Protein AF-A0A9X1NL73-F1 (afdb_monomer)

Solvent-accessible surface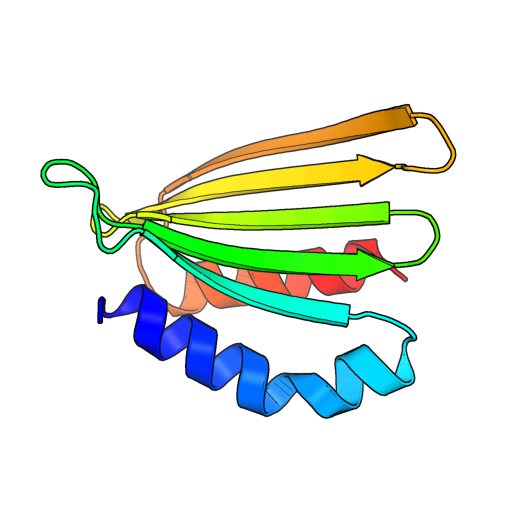 area (backbone atoms only — not comparable to full-atom values): 5562 Å² total; per-residue (Å²): 132,52,74,63,41,54,51,52,50,53,51,46,70,73,39,50,66,64,37,48,77,71,63,33,49,73,49,80,50,66,48,84,77,47,91,86,66,40,34,26,31,41,39,40,37,43,98,48,35,38,35,36,42,39,37,35,83,86,28,42,31,40,38,41,32,34,29,64,76,80,69,43,78,77,42,80,46,81,50,71,40,95,48,68,66,55,52,51,52,51,51,57,51,53,60,58,78,74,112

Secondary structure (DSSP, 8-state):
--HHHHHHHHHHHHHHHHHHHTT-EEEEEEE-S-SS--EEEEEEE-SSEEEEEEEETTSEEEEEEEETTTTEEEEEEEEE-SSHHHHHHHHHHHHHTT-

pLDDT: mean 89.92, std 7.89, range [61.56, 96.25]

InterPro domains:
  IPR057062 Immunity protein TriTu [PF24689] (9-92)

Structure (mmCIF, N/CA/C/O backbone):
data_AF-A0A9X1NL73-F1
#
_entry.id   AF-A0A9X1NL73-F1
#
loop_
_atom_site.group_PDB
_atom_site.id
_atom_site.type_symbol
_atom_site.label_atom_id
_atom_site.label_alt_id
_atom_site.label_comp_id
_atom_site.label_asym_id
_atom_site.label_entity_id
_atom_site.label_seq_id
_atom_site.pdbx_PDB_ins_code
_atom_site.Cartn_x
_atom_site.Cartn_y
_atom_site.Cartn_z
_atom_site.occupancy
_atom_site.B_iso_or_equiv
_atom_site.auth_seq_id
_atom_site.auth_comp_id
_atom_site.auth_asym_id
_atom_site.auth_atom_id
_atom_site.pdbx_PDB_model_num
ATOM 1 N N . MET A 1 1 ? -3.226 8.225 16.489 1.00 64.12 1 MET A N 1
ATOM 2 C CA . MET A 1 1 ? -3.057 7.178 15.462 1.00 64.12 1 MET A CA 1
ATOM 3 C C . MET A 1 1 ? -4.439 6.617 15.209 1.00 64.12 1 MET A C 1
ATOM 5 O O . MET A 1 1 ? -5.133 6.372 16.187 1.00 64.12 1 MET A O 1
ATOM 9 N N . THR A 1 2 ? -4.869 6.566 13.952 1.00 76.19 2 THR A N 1
ATOM 10 C CA . THR A 1 2 ? -6.218 6.114 13.573 1.00 76.19 2 THR A CA 1
ATOM 11 C C . THR A 1 2 ? -6.284 4.582 13.655 1.00 76.19 2 THR A C 1
ATOM 13 O O . THR A 1 2 ? -5.233 3.939 13.672 1.00 76.19 2 THR A O 1
ATOM 16 N N . GLU A 1 3 ? -7.480 3.990 13.717 1.00 85.19 3 GLU A N 1
ATOM 17 C CA . GLU A 1 3 ? -7.645 2.523 13.698 1.00 85.19 3 GLU A CA 1
ATOM 18 C C . GLU A 1 3 ? -6.999 1.913 12.447 1.00 85.19 3 GLU A C 1
ATOM 20 O O . GLU A 1 3 ? -6.162 1.015 12.546 1.00 85.19 3 GLU A O 1
ATOM 25 N N . PHE A 1 4 ? -7.282 2.496 11.279 1.00 88.56 4 PHE A N 1
ATOM 26 C CA . PHE A 1 4 ? -6.641 2.111 10.026 1.00 88.56 4 PHE A CA 1
ATOM 27 C C . PHE A 1 4 ? -5.124 2.309 10.060 1.00 88.56 4 PHE A C 1
ATOM 29 O O . PHE A 1 4 ? -4.391 1.437 9.620 1.00 88.56 4 PHE A O 1
ATOM 36 N N . GLY A 1 5 ? -4.623 3.407 10.626 1.00 89.38 5 GLY A N 1
ATOM 37 C CA . GLY A 1 5 ? -3.185 3.646 10.734 1.00 89.38 5 GLY A CA 1
ATOM 38 C C . GLY A 1 5 ? -2.469 2.584 11.575 1.00 89.38 5 GLY A C 1
ATOM 39 O O . GLY A 1 5 ? -1.404 2.116 11.186 1.00 89.38 5 GLY A O 1
ATOM 40 N N . ALA A 1 6 ? -3.066 2.163 12.694 1.00 90.88 6 ALA A N 1
ATOM 41 C CA . ALA A 1 6 ? -2.528 1.082 13.521 1.00 90.88 6 ALA A CA 1
ATOM 42 C C . ALA A 1 6 ? -2.532 -0.265 12.777 1.00 90.88 6 ALA A C 1
ATOM 44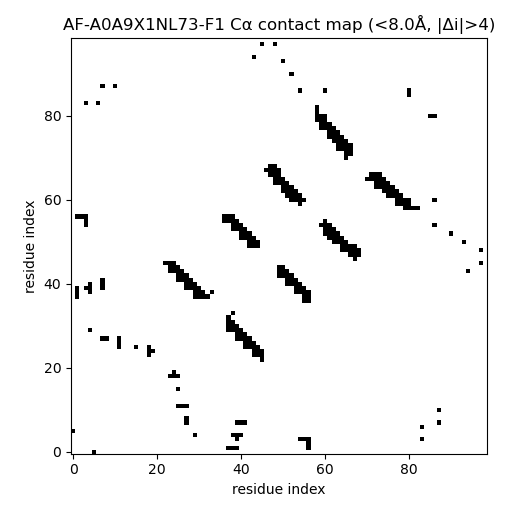 O O . ALA A 1 6 ? -1.556 -1.013 12.830 1.00 90.88 6 ALA A O 1
ATOM 45 N N . MET A 1 7 ? -3.613 -0.547 12.048 1.00 93.44 7 MET A N 1
ATOM 46 C CA . MET A 1 7 ? -3.733 -1.726 11.192 1.00 93.44 7 MET A CA 1
ATOM 47 C C . MET A 1 7 ? -2.664 -1.735 10.085 1.00 93.44 7 MET A C 1
ATOM 49 O O . MET A 1 7 ? -1.996 -2.750 9.902 1.00 93.44 7 MET A O 1
ATOM 53 N N . LEU A 1 8 ? -2.452 -0.613 9.388 1.00 94.06 8 LEU A N 1
ATOM 54 C CA . LEU A 1 8 ? -1.436 -0.493 8.335 1.00 94.06 8 LEU A CA 1
ATOM 55 C C . LEU A 1 8 ? -0.025 -0.709 8.889 1.00 94.06 8 LEU A C 1
ATOM 57 O O . LEU A 1 8 ? 0.786 -1.379 8.256 1.00 94.06 8 LEU A O 1
ATOM 61 N N . ALA A 1 9 ? 0.254 -0.185 10.086 1.00 94.12 9 ALA A N 1
ATOM 62 C CA . ALA A 1 9 ? 1.528 -0.394 10.769 1.00 94.12 9 ALA A CA 1
ATOM 63 C C . ALA A 1 9 ? 1.784 -1.873 11.054 1.00 94.12 9 ALA A C 1
ATOM 65 O O . ALA A 1 9 ? 2.864 -2.376 10.751 1.00 94.12 9 ALA A O 1
ATOM 66 N N . SER A 1 10 ? 0.777 -2.575 11.580 1.00 94.88 10 SER A N 1
ATOM 67 C CA . SER A 1 10 ? 0.894 -4.005 11.861 1.00 94.88 10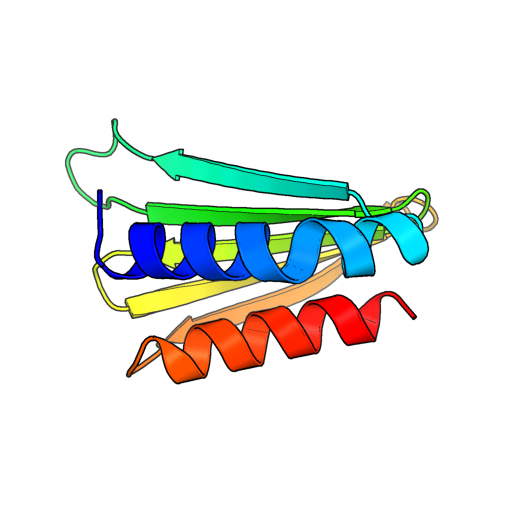 SER A CA 1
ATOM 68 C C . SER A 1 10 ? 1.058 -4.831 10.584 1.00 94.88 10 SER A C 1
ATOM 70 O O . SER A 1 10 ? 1.867 -5.756 10.559 1.00 94.88 10 SER A O 1
ATOM 72 N N . TRP A 1 11 ? 0.342 -4.486 9.509 1.00 94.88 11 TRP A N 1
ATOM 73 C CA . TRP A 1 11 ? 0.518 -5.140 8.210 1.00 94.88 11 TRP A CA 1
ATOM 74 C C . TRP A 1 11 ? 1.937 -4.946 7.673 1.00 94.88 11 TRP A C 1
ATOM 76 O O . TRP A 1 11 ? 2.576 -5.925 7.294 1.00 94.88 11 TRP A O 1
ATOM 86 N N . LEU A 1 12 ? 2.456 -3.712 7.695 1.00 94.12 12 LEU A N 1
ATOM 87 C CA . LEU A 1 12 ? 3.799 -3.428 7.195 1.00 94.12 12 LEU A CA 1
ATOM 88 C C . LEU A 1 12 ? 4.841 -4.203 8.003 1.00 94.12 12 LEU A C 1
ATOM 90 O O . LEU A 1 12 ? 5.645 -4.914 7.415 1.00 94.12 12 LEU A O 1
ATOM 94 N N . GLU A 1 13 ? 4.763 -4.170 9.336 1.00 95.00 13 GLU A N 1
ATOM 95 C CA . GLU A 1 13 ? 5.653 -4.934 10.219 1.00 95.00 13 GLU A CA 1
ATOM 96 C C . GLU A 1 13 ? 5.674 -6.436 9.881 1.00 95.00 13 GLU A C 1
ATOM 98 O O . GLU A 1 13 ? 6.744 -7.045 9.824 1.00 95.00 13 GLU A O 1
ATOM 103 N N . GLN A 1 14 ? 4.511 -7.028 9.594 1.00 94.19 14 GLN A N 1
ATOM 104 C CA . GLN A 1 14 ? 4.398 -8.440 9.217 1.00 94.19 14 GLN A CA 1
ATOM 105 C C . GLN A 1 14 ? 4.952 -8.740 7.816 1.00 94.19 14 GLN A C 1
ATOM 107 O O . GLN A 1 14 ? 5.429 -9.850 7.570 1.00 94.19 14 GLN A O 1
ATOM 112 N N . LYS A 1 15 ? 4.879 -7.781 6.888 1.00 92.38 15 LYS A N 1
ATOM 113 C CA . LYS A 1 15 ? 5.206 -7.978 5.468 1.00 92.38 15 LYS A CA 1
ATOM 114 C C . LYS A 1 15 ? 6.593 -7.483 5.071 1.00 92.38 15 LYS A C 1
ATOM 116 O O . LYS A 1 15 ? 7.074 -7.912 4.028 1.00 92.38 15 LYS A O 1
ATOM 121 N N . THR A 1 16 ? 7.267 -6.664 5.884 1.00 91.94 16 THR A N 1
ATOM 122 C CA . THR A 1 16 ? 8.568 -6.044 5.554 1.00 91.94 16 THR A CA 1
ATOM 123 C C . THR A 1 16 ? 9.574 -7.038 4.973 1.00 91.94 16 THR A C 1
ATOM 125 O O . THR A 1 16 ? 10.188 -6.763 3.946 1.00 91.94 16 THR A O 1
ATOM 128 N N 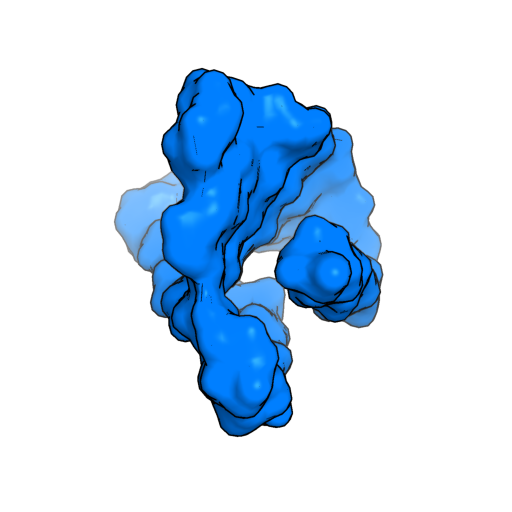. ASN A 1 17 ? 9.720 -8.219 5.584 1.00 91.56 17 ASN A N 1
ATOM 129 C CA . ASN A 1 17 ? 10.664 -9.228 5.097 1.00 91.56 17 ASN A CA 1
ATOM 130 C C . ASN A 1 17 ? 10.245 -9.823 3.741 1.00 91.56 17 ASN A C 1
ATOM 132 O O . ASN A 1 17 ? 11.090 -9.981 2.867 1.00 91.56 17 ASN A O 1
ATOM 136 N N . ASP A 1 18 ? 8.960 -10.137 3.549 1.00 92.44 18 ASP A N 1
ATOM 137 C CA . ASP A 1 18 ? 8.441 -10.678 2.282 1.00 92.44 18 ASP A CA 1
ATOM 138 C C . ASP A 1 18 ? 8.587 -9.653 1.147 1.00 92.44 18 ASP A C 1
ATOM 140 O O . ASP A 1 18 ? 9.095 -9.985 0.077 1.00 92.44 18 ASP A O 1
ATOM 144 N N . LEU A 1 19 ? 8.252 -8.387 1.410 1.00 92.31 19 LEU A N 1
ATOM 145 C CA . LEU A 1 19 ? 8.416 -7.284 0.461 1.00 92.31 19 LEU A CA 1
ATOM 146 C C . LEU A 1 19 ? 9.886 -7.105 0.061 1.00 92.31 19 LEU A C 1
ATOM 148 O O . LEU A 1 19 ? 10.206 -7.131 -1.128 1.00 92.31 19 LEU A O 1
ATOM 152 N N . ALA A 1 20 ? 10.793 -7.057 1.039 1.00 91.62 20 ALA A N 1
ATOM 153 C CA . ALA A 1 20 ? 12.224 -6.935 0.780 1.00 91.62 20 ALA A CA 1
ATOM 154 C C . ALA A 1 20 ? 12.775 -8.113 -0.044 1.00 91.62 20 ALA A C 1
ATOM 156 O O . ALA A 1 20 ? 13.562 -7.904 -0.967 1.00 91.62 20 ALA A O 1
ATOM 157 N N . THR A 1 21 ? 12.335 -9.354 0.218 1.00 92.56 21 THR A N 1
ATOM 158 C CA . THR A 1 21 ? 12.758 -10.520 -0.589 1.00 92.56 21 THR A CA 1
ATOM 159 C C . THR A 1 21 ? 12.294 -10.460 -2.044 1.00 92.56 21 THR A C 1
ATOM 161 O O . THR A 1 21 ? 12.889 -11.114 -2.900 1.00 92.56 21 THR A O 1
ATOM 164 N N . ARG A 1 22 ? 11.269 -9.655 -2.337 1.00 89.94 22 ARG A N 1
ATOM 165 C CA . ARG A 1 22 ? 10.744 -9.402 -3.685 1.00 89.94 22 ARG A CA 1
ATOM 166 C C . ARG A 1 22 ? 11.342 -8.149 -4.331 1.00 89.94 22 ARG A C 1
ATOM 168 O O . ARG A 1 22 ? 10.958 -7.811 -5.443 1.00 89.94 22 ARG A O 1
ATOM 175 N N . GLY A 1 23 ? 12.270 -7.464 -3.657 1.00 92.31 23 GLY A N 1
ATOM 176 C CA . GLY A 1 23 ? 12.834 -6.198 -4.131 1.00 92.31 23 GLY A CA 1
ATOM 177 C C . GLY A 1 23 ? 11.842 -5.035 -4.079 1.00 92.31 23 GLY A C 1
ATOM 178 O O . GLY A 1 23 ? 11.964 -4.104 -4.872 1.00 92.31 23 GLY A O 1
ATOM 179 N N . LEU A 1 24 ? 10.853 -5.117 -3.184 1.00 94.06 24 LEU A N 1
ATOM 180 C CA . LEU A 1 24 ? 9.879 -4.063 -2.937 1.00 94.06 24 LEU A CA 1
ATOM 181 C C . LEU A 1 24 ? 10.247 -3.307 -1.663 1.00 94.06 24 LEU A C 1
ATOM 183 O O . LEU A 1 24 ? 10.582 -3.910 -0.641 1.00 94.06 24 LEU A O 1
ATOM 187 N N . GLU A 1 25 ? 10.125 -1.990 -1.723 1.00 94.19 25 GLU A N 1
ATOM 188 C CA . GLU A 1 25 ? 10.216 -1.106 -0.567 1.00 94.19 25 GLU A CA 1
ATOM 189 C C . GLU A 1 25 ? 8.809 -0.644 -0.208 1.00 94.19 25 GLU A C 1
ATOM 191 O O . GLU A 1 25 ? 7.983 -0.419 -1.088 1.00 94.19 25 GLU A O 1
ATOM 196 N N . ALA A 1 26 ? 8.503 -0.547 1.083 1.00 94.69 26 ALA A N 1
ATOM 197 C CA . ALA A 1 26 ? 7.212 -0.047 1.520 1.00 94.69 26 ALA A CA 1
ATOM 198 C C . ALA A 1 26 ? 7.365 0.903 2.698 1.00 94.69 26 ALA A C 1
ATOM 200 O O . ALA A 1 26 ? 8.078 0.620 3.662 1.00 94.69 26 ALA A O 1
ATOM 201 N N . GLU A 1 27 ? 6.651 2.017 2.619 1.00 94.94 27 GLU A N 1
ATOM 202 C CA . GLU A 1 27 ? 6.688 3.084 3.604 1.00 94.94 27 GLU A CA 1
ATOM 203 C C . GLU A 1 27 ? 5.282 3.395 4.096 1.00 94.94 27 GLU A C 1
ATOM 205 O O . GLU A 1 27 ? 4.318 3.424 3.331 1.00 94.94 27 GLU A O 1
ATOM 210 N N . LEU A 1 28 ? 5.174 3.632 5.401 1.00 94.69 28 LEU A N 1
ATOM 211 C CA . LEU A 1 28 ? 3.936 4.021 6.056 1.00 94.69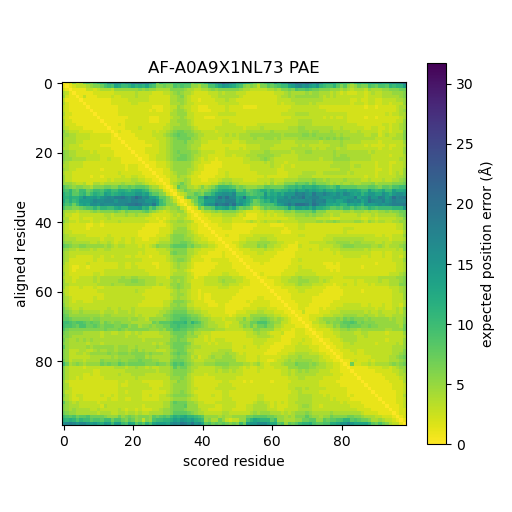 28 LEU A CA 1
ATOM 212 C C . LEU A 1 28 ? 4.029 5.465 6.520 1.00 94.69 28 LEU A C 1
ATOM 214 O O . LEU A 1 28 ? 4.905 5.832 7.306 1.00 94.69 28 LEU A O 1
ATOM 218 N N . GLU A 1 29 ? 3.048 6.252 6.115 1.00 92.31 29 GLU A N 1
ATOM 219 C CA . GLU A 1 29 ? 2.936 7.652 6.476 1.00 92.31 29 GLU A CA 1
ATOM 220 C C . GLU A 1 29 ? 1.543 7.976 7.026 1.00 92.31 29 GLU A C 1
ATOM 222 O O . GLU A 1 29 ? 0.551 7.267 6.825 1.00 92.31 29 GLU A O 1
ATOM 227 N N . TYR A 1 30 ? 1.479 9.085 7.760 1.00 88.94 30 TYR A N 1
ATOM 228 C CA . TYR A 1 30 ? 0.275 9.533 8.443 1.00 88.94 30 TYR A CA 1
ATOM 229 C C . TYR A 1 30 ? 0.090 11.027 8.224 1.00 88.94 30 TYR A C 1
ATOM 231 O O . TYR A 1 30 ? 0.958 11.815 8.612 1.00 88.94 30 TYR A O 1
ATOM 239 N N . ASP A 1 31 ? -1.081 11.435 7.737 1.00 84.88 31 ASP A N 1
ATOM 240 C CA . ASP A 1 31 ? -1.441 12.848 7.747 1.00 84.88 31 ASP A CA 1
ATOM 241 C C . ASP A 1 31 ? -1.978 13.197 9.134 1.00 84.88 31 ASP A C 1
ATOM 243 O O . ASP A 1 31 ? -3.154 13.001 9.459 1.00 84.88 31 ASP A O 1
ATOM 247 N N . LYS A 1 32 ? -1.067 13.674 9.984 1.00 67.62 32 LYS A N 1
ATOM 248 C CA . LYS A 1 32 ? -1.385 14.141 11.337 1.00 67.62 32 LYS A CA 1
ATOM 249 C C . LYS A 1 32 ? -1.818 15.609 11.366 1.00 67.62 32 LYS A C 1
ATOM 251 O O . LYS A 1 32 ? -2.262 16.057 12.421 1.00 67.62 32 LYS A O 1
ATOM 256 N N . GLN A 1 33 ? -1.654 16.351 10.268 1.00 66.31 33 GLN A N 1
ATOM 257 C CA . GLN A 1 33 ? -1.866 17.802 10.220 1.00 66.31 33 GLN A CA 1
ATOM 258 C C . GLN A 1 33 ? -3.212 18.192 9.601 1.00 66.31 33 GLN A C 1
ATOM 260 O O . GLN A 1 33 ? -3.673 19.310 9.822 1.00 66.31 33 GLN A O 1
ATOM 265 N N . ALA A 1 34 ? -3.885 17.287 8.887 1.00 68.56 34 ALA A N 1
ATOM 266 C CA . ALA A 1 34 ? -5.230 17.535 8.387 1.00 68.56 34 ALA A CA 1
ATOM 267 C C . ALA A 1 34 ? -6.244 17.669 9.540 1.00 68.56 34 ALA A C 1
ATOM 269 O O . ALA A 1 34 ? -6.711 16.679 10.106 1.00 68.56 34 ALA A O 1
ATOM 270 N N . GLU A 1 35 ? -6.638 18.908 9.851 1.00 61.56 35 GLU A N 1
ATOM 271 C CA . GLU A 1 35 ? -7.698 19.213 10.829 1.00 61.56 35 GLU A CA 1
ATOM 272 C C . GLU A 1 35 ? -9.061 18.623 10.429 1.00 61.56 35 GLU A C 1
ATOM 274 O O . GLU A 1 35 ? -9.901 18.367 11.287 1.00 61.56 35 GLU A O 1
ATOM 279 N N . VAL A 1 36 ? -9.271 18.378 9.129 1.00 68.56 36 VAL A N 1
ATOM 280 C CA . VAL A 1 36 ? -10.582 18.018 8.563 1.00 68.56 36 VAL A CA 1
ATOM 281 C C . VAL A 1 36 ? -10.647 16.569 8.068 1.00 68.56 36 VAL A C 1
ATOM 283 O O . VAL A 1 36 ? -11.723 15.976 8.053 1.00 68.56 36 VAL A O 1
ATOM 286 N N . ARG A 1 37 ? -9.523 15.971 7.647 1.00 77.69 37 ARG A N 1
ATOM 287 C CA . ARG A 1 37 ? -9.538 14.652 6.993 1.00 77.69 37 ARG A CA 1
ATOM 288 C C . ARG A 1 37 ? -8.244 13.874 7.234 1.00 77.69 37 ARG A C 1
ATOM 290 O O . ARG A 1 37 ? -7.400 13.751 6.352 1.00 77.69 37 ARG A O 1
ATOM 297 N N . ARG A 1 38 ? -8.095 13.340 8.447 1.00 86.19 38 ARG A N 1
ATOM 298 C CA . ARG A 1 38 ? -6.957 12.485 8.809 1.00 86.19 38 ARG A CA 1
ATOM 299 C C . ARG A 1 38 ? -6.919 11.241 7.934 1.00 86.19 38 ARG A C 1
ATOM 301 O O . ARG A 1 38 ? -7.947 10.598 7.702 1.00 86.19 38 ARG A O 1
ATOM 308 N N . SER A 1 39 ? -5.722 10.904 7.478 1.00 90.69 39 SER A N 1
ATOM 309 C CA . SER A 1 39 ? -5.476 9.736 6.645 1.00 90.69 39 SER A CA 1
ATOM 310 C C . SER A 1 39 ? -4.213 9.008 7.070 1.00 90.69 39 SER A C 1
ATOM 312 O O . SER A 1 39 ? -3.386 9.503 7.842 1.00 90.69 39 SER A O 1
ATOM 314 N N . SER A 1 40 ? -4.089 7.783 6.599 1.00 93.31 40 SER A N 1
ATOM 315 C CA . SER A 1 40 ? -2.875 6.985 6.686 1.00 93.31 40 SER A CA 1
ATOM 316 C C . SER A 1 40 ? -2.666 6.342 5.326 1.00 93.31 40 SER A C 1
ATOM 318 O O . SER A 1 40 ? -3.646 6.005 4.658 1.00 93.31 40 SER A O 1
ATOM 320 N N . TRP A 1 41 ? -1.421 6.211 4.888 1.00 93.94 41 TRP A N 1
ATOM 321 C CA . TRP A 1 41 ? -1.141 5.576 3.608 1.00 93.94 41 TRP A CA 1
ATOM 322 C C . TRP A 1 41 ? 0.085 4.695 3.655 1.00 93.94 41 TRP A C 1
ATOM 324 O O . TRP A 1 41 ? 1.037 4.967 4.379 1.00 93.94 41 TRP A O 1
ATOM 334 N N . VAL A 1 42 ? 0.035 3.651 2.837 1.00 96.25 42 VAL A N 1
ATOM 335 C CA . VAL A 1 42 ? 1.188 2.824 2.507 1.00 96.25 42 VAL A CA 1
ATOM 336 C C . VAL A 1 42 ? 1.569 3.135 1.068 1.00 96.25 42 VAL A C 1
ATOM 338 O O . VAL A 1 42 ? 0.722 3.068 0.171 1.00 96.25 42 VAL A O 1
ATOM 341 N N . ALA A 1 43 ? 2.827 3.503 0.863 1.00 95.12 43 ALA A N 1
ATOM 342 C CA . ALA A 1 43 ? 3.469 3.517 -0.442 1.00 95.12 43 ALA A CA 1
ATOM 343 C C . ALA A 1 43 ? 4.267 2.220 -0.607 1.00 95.12 43 ALA A C 1
ATOM 345 O O . ALA A 1 43 ? 4.862 1.745 0.357 1.00 95.12 43 ALA A O 1
ATOM 346 N N . ILE A 1 44 ? 4.229 1.635 -1.800 1.00 95.06 44 ILE A N 1
ATOM 347 C CA . ILE A 1 44 ? 4.995 0.451 -2.182 1.00 95.06 44 ILE A CA 1
ATOM 348 C C . ILE A 1 44 ? 5.710 0.785 -3.483 1.00 95.06 44 ILE A C 1
ATOM 350 O O . ILE A 1 44 ? 5.066 1.120 -4.479 1.00 95.06 44 ILE A O 1
ATOM 354 N N . ASP A 1 45 ? 7.025 0.663 -3.483 1.00 94.88 45 ASP A N 1
ATOM 355 C CA . ASP A 1 45 ? 7.881 1.026 -4.596 1.00 94.88 45 ASP A CA 1
ATOM 356 C C . ASP A 1 45 ? 8.725 -0.164 -5.053 1.00 94.88 45 ASP A C 1
ATOM 358 O O . ASP A 1 45 ? 9.107 -1.055 -4.294 1.00 94.88 45 ASP A O 1
ATOM 362 N N . SER A 1 46 ? 9.004 -0.163 -6.350 1.00 92.88 46 SER A N 1
ATOM 363 C CA . SER A 1 46 ? 9.923 -1.063 -7.036 1.00 92.88 46 SER A CA 1
ATOM 364 C C . SER A 1 46 ? 10.699 -0.257 -8.083 1.00 92.88 46 SER A C 1
ATOM 366 O O . SER A 1 46 ? 10.314 0.875 -8.391 1.00 92.88 46 SER A O 1
ATOM 368 N N . PRO A 1 47 ? 11.733 -0.825 -8.727 1.00 92.06 47 PRO A N 1
ATOM 369 C CA . PRO A 1 47 ? 12.479 -0.106 -9.761 1.00 92.06 47 PRO A CA 1
ATOM 370 C C . PRO A 1 47 ? 11.642 0.371 -10.962 1.00 92.0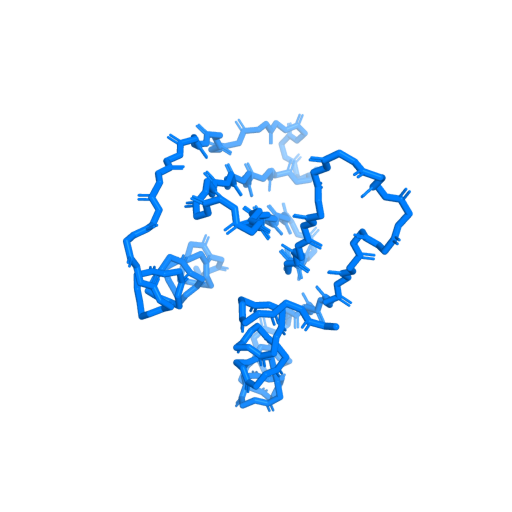6 47 PRO A C 1
ATOM 372 O O . PRO A 1 47 ? 12.049 1.306 -11.646 1.00 92.06 47 PRO A O 1
ATOM 375 N N . ILE A 1 48 ? 10.499 -0.268 -11.244 1.00 93.12 48 ILE A N 1
ATOM 376 C CA . ILE A 1 48 ? 9.698 -0.011 -12.457 1.00 93.12 48 ILE A CA 1
ATOM 377 C C . ILE A 1 48 ? 8.269 0.468 -12.181 1.00 93.12 48 ILE A C 1
ATOM 379 O O . ILE A 1 48 ? 7.602 0.960 -13.093 1.00 93.12 48 ILE A O 1
ATOM 383 N N . ARG A 1 49 ? 7.776 0.317 -10.950 1.00 93.81 49 ARG A N 1
ATOM 384 C CA . ARG A 1 49 ? 6.390 0.603 -10.559 1.00 93.81 49 ARG A CA 1
ATOM 385 C C . ARG A 1 49 ? 6.322 1.199 -9.166 1.00 93.81 49 ARG A C 1
ATOM 387 O O . ARG A 1 49 ? 7.158 0.880 -8.322 1.00 93.81 49 ARG A O 1
ATOM 394 N N . SER A 1 50 ? 5.267 1.961 -8.930 1.00 94.25 50 SER A N 1
ATOM 395 C CA . SER A 1 50 ? 4.873 2.431 -7.608 1.00 94.25 50 SER A CA 1
ATOM 396 C C . SER A 1 50 ? 3.391 2.229 -7.379 1.00 94.25 50 SER A C 1
ATOM 398 O O . SER A 1 50 ? 2.591 2.193 -8.314 1.00 94.25 50 SER A O 1
ATOM 400 N N . ALA A 1 51 ? 3.020 2.069 -6.119 1.00 94.56 51 ALA A N 1
ATOM 401 C CA . ALA A 1 51 ? 1.646 1.970 -5.696 1.00 94.56 51 ALA A CA 1
ATOM 402 C C . ALA A 1 51 ? 1.461 2.692 -4.382 1.00 94.56 51 ALA A C 1
ATOM 404 O O . ALA A 1 51 ? 2.338 2.737 -3.525 1.00 94.56 51 ALA A O 1
ATOM 405 N N . ARG A 1 52 ? 0.275 3.252 -4.221 1.00 94.56 52 ARG A N 1
ATOM 406 C CA . ARG A 1 52 ? -0.109 3.951 -3.012 1.00 94.56 52 ARG A CA 1
ATOM 407 C C . ARG A 1 52 ? -1.530 3.575 -2.662 1.00 94.56 52 ARG A C 1
ATOM 409 O O . ARG A 1 52 ? -2.425 3.682 -3.499 1.00 94.56 52 ARG A O 1
ATOM 416 N N . LEU A 1 53 ? -1.736 3.192 -1.410 1.00 96.19 53 LEU A N 1
ATOM 417 C CA . LEU A 1 53 ? -3.056 3.075 -0.812 1.00 96.19 53 LEU A CA 1
ATOM 418 C C . LEU A 1 53 ? -3.188 4.119 0.287 1.00 96.19 53 LEU A C 1
ATOM 420 O O . LEU A 1 53 ? -2.436 4.087 1.254 1.00 96.19 53 LEU A O 1
ATOM 424 N N . ILE A 1 54 ? -4.162 5.012 0.151 1.00 94.81 54 ILE A N 1
ATOM 425 C CA . ILE A 1 54 ? -4.540 6.011 1.150 1.00 94.81 54 ILE A CA 1
ATOM 426 C C . ILE A 1 54 ? -5.880 5.596 1.741 1.00 94.81 54 ILE A C 1
ATOM 428 O O . ILE A 1 54 ? -6.818 5.308 1.002 1.00 94.81 54 ILE A O 1
ATOM 432 N N . VAL A 1 55 ? -5.991 5.604 3.064 1.00 94.81 55 VAL A N 1
ATOM 433 C CA . VAL A 1 55 ? -7.248 5.379 3.777 1.00 94.81 55 VAL A CA 1
ATOM 434 C C . VAL A 1 55 ? -7.507 6.522 4.751 1.00 94.81 55 VAL A C 1
ATOM 436 O O . VAL A 1 55 ? -6.639 6.913 5.534 1.00 94.81 55 VAL A O 1
ATOM 439 N N . TRP A 1 56 ? -8.713 7.079 4.692 1.00 92.94 56 TRP A N 1
ATOM 440 C CA . TRP A 1 56 ? -9.173 8.121 5.609 1.00 92.94 56 TRP A CA 1
ATOM 441 C C . TRP A 1 56 ? -9.939 7.515 6.787 1.00 92.94 56 TRP A C 1
ATOM 443 O O . TRP A 1 56 ? -10.502 6.428 6.682 1.00 92.94 56 TRP A O 1
ATOM 453 N N . GLU A 1 57 ? -10.034 8.245 7.906 1.00 88.44 57 GLU A N 1
ATOM 454 C CA . GLU A 1 57 ? -10.841 7.823 9.073 1.00 88.44 57 GLU A CA 1
ATOM 455 C C . GLU A 1 57 ? -12.321 7.557 8.726 1.00 88.44 57 GLU A C 1
ATOM 457 O O . GLU A 1 57 ? -12.989 6.790 9.412 1.00 88.44 57 GLU A O 1
ATOM 462 N N . SER A 1 58 ? -12.834 8.144 7.639 1.00 89.19 58 SER A N 1
ATOM 463 C CA . SER A 1 58 ? -14.187 7.909 7.110 1.00 89.19 58 SER A CA 1
ATOM 464 C C . SER A 1 58 ? -14.397 6.514 6.496 1.00 89.19 58 SER A C 1
ATOM 466 O O . SER A 1 58 ? -15.537 6.162 6.158 1.00 89.19 58 SER A O 1
ATOM 468 N N . GLY A 1 59 ? -13.315 5.751 6.304 1.00 90.12 59 GLY A N 1
ATOM 469 C CA . GLY A 1 59 ? -13.281 4.496 5.553 1.00 90.12 59 GLY A CA 1
ATOM 470 C C . GLY A 1 59 ? -13.184 4.694 4.039 1.00 90.12 59 GLY A C 1
ATOM 471 O O . GLY A 1 59 ? -13.239 3.726 3.290 1.00 90.12 59 GLY A O 1
ATOM 472 N N . GLU A 1 60 ? -13.064 5.928 3.547 1.00 94.62 60 GLU A N 1
ATOM 473 C CA . GLU A 1 60 ? -12.725 6.151 2.139 1.00 94.62 60 GLU A CA 1
ATOM 474 C C . GLU A 1 60 ? -11.319 5.620 1.862 1.00 94.62 60 GLU A C 1
ATOM 476 O O . GLU A 1 60 ? -10.417 5.763 2.690 1.00 94.62 60 GLU A O 1
ATOM 481 N N . VAL A 1 61 ? -11.147 4.995 0.702 1.00 95.31 61 VAL A N 1
ATOM 482 C CA . VAL A 1 61 ? -9.894 4.378 0.277 1.00 95.31 61 VAL A CA 1
ATOM 483 C C . VAL A 1 61 ? -9.587 4.823 -1.137 1.00 95.31 61 VAL A C 1
ATOM 485 O O . VAL A 1 61 ? -10.430 4.731 -2.029 1.00 95.31 61 VAL A O 1
ATOM 488 N N . PHE A 1 62 ? -8.361 5.266 -1.354 1.00 95.75 62 PHE A N 1
ATOM 489 C CA . PHE A 1 62 ? -7.857 5.633 -2.660 1.00 95.75 62 PHE A CA 1
ATOM 490 C C . PHE A 1 62 ? -6.619 4.815 -2.982 1.00 95.75 62 PHE A C 1
ATOM 492 O O . PHE A 1 62 ? -5.729 4.670 -2.149 1.00 95.75 62 PHE A O 1
ATOM 499 N N . VAL A 1 63 ? -6.590 4.260 -4.185 1.00 95.50 63 VAL A N 1
ATOM 500 C CA . VAL A 1 63 ? -5.531 3.387 -4.670 1.00 95.50 63 VAL A CA 1
ATOM 501 C C . VAL A 1 63 ? -4.996 3.945 -5.975 1.00 95.50 63 VAL A C 1
ATOM 503 O O . VAL A 1 63 ? -5.773 4.207 -6.891 1.00 95.50 63 VAL A O 1
ATOM 506 N N . GLN A 1 64 ? -3.680 4.081 -6.060 1.00 95.12 64 GLN A N 1
ATOM 507 C CA . GLN A 1 64 ? -2.962 4.462 -7.271 1.00 95.12 64 GLN A CA 1
ATOM 508 C C . GLN A 1 64 ? -1.868 3.442 -7.562 1.00 95.12 64 GLN A C 1
ATOM 510 O O . GLN A 1 64 ? -1.211 2.979 -6.633 1.00 95.12 64 GLN A O 1
ATOM 515 N N . VAL A 1 65 ? -1.672 3.114 -8.837 1.00 94.25 65 VAL A N 1
ATOM 516 C CA . VAL A 1 65 ? -0.546 2.314 -9.332 1.00 94.25 65 VAL A CA 1
ATOM 517 C C . VAL A 1 65 ? 0.012 2.993 -10.572 1.00 94.25 65 VAL A C 1
ATOM 519 O O . VAL A 1 65 ? -0.724 3.225 -11.531 1.00 94.25 65 VAL A O 1
ATOM 522 N N . GLY A 1 66 ? 1.305 3.292 -10.566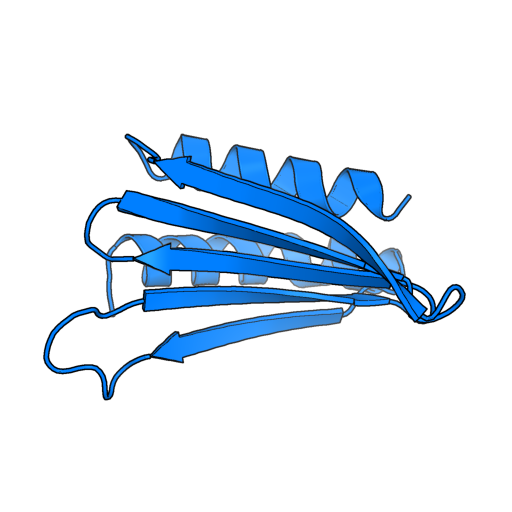 1.00 94.38 66 GLY A N 1
ATOM 523 C CA . GLY A 1 66 ? 2.022 3.899 -11.680 1.00 94.38 66 GLY A CA 1
ATOM 524 C C . GLY A 1 66 ? 3.156 3.018 -12.193 1.00 94.38 66 GLY A C 1
ATOM 525 O O . GLY A 1 66 ? 3.688 2.171 -11.474 1.00 94.38 66 GLY A O 1
ATOM 526 N N . SER A 1 67 ? 3.545 3.242 -13.445 1.00 93.44 67 SER A N 1
ATOM 527 C CA . SER A 1 67 ? 4.772 2.710 -14.033 1.00 93.44 67 SER A CA 1
ATOM 528 C C . SER A 1 67 ? 5.792 3.833 -14.185 1.00 93.44 67 SER A C 1
ATOM 530 O O . SER A 1 67 ? 5.549 4.804 -14.901 1.00 93.44 67 SER A O 1
ATOM 532 N N . TYR A 1 68 ? 6.955 3.685 -13.552 1.00 90.81 68 TYR A N 1
ATOM 533 C CA . TYR A 1 68 ? 8.097 4.566 -13.797 1.00 90.81 68 TYR A CA 1
ATOM 534 C C . TYR A 1 68 ? 8.699 4.330 -15.185 1.00 90.81 68 TYR A C 1
ATOM 536 O O . TYR A 1 68 ? 9.149 5.276 -15.824 1.00 90.81 68 TYR A O 1
ATOM 544 N N . GLU A 1 69 ? 8.672 3.083 -15.664 1.00 90.75 69 GLU A N 1
ATOM 545 C CA . GLU A 1 69 ? 9.209 2.703 -16.975 1.00 90.75 69 GLU A CA 1
ATOM 546 C C . GLU A 1 69 ? 8.424 3.346 -18.127 1.00 90.75 69 GLU A C 1
ATOM 548 O O . GLU A 1 69 ? 9.018 3.937 -19.028 1.00 90.75 69 GLU A O 1
ATOM 553 N N . ALA A 1 70 ? 7.092 3.267 -18.085 1.00 91.06 70 ALA A N 1
ATOM 554 C CA . ALA A 1 70 ? 6.223 3.853 -19.104 1.00 91.06 70 ALA A CA 1
ATOM 555 C C . ALA A 1 70 ? 5.871 5.326 -18.823 1.00 91.06 70 ALA A C 1
ATOM 557 O O . ALA A 1 70 ? 5.390 6.026 -19.714 1.00 91.06 70 ALA A O 1
ATOM 558 N N . GLY A 1 71 ? 6.113 5.812 -17.600 1.00 93.00 71 GLY A N 1
ATOM 559 C CA . GLY A 1 71 ? 5.758 7.168 -17.182 1.00 93.00 71 GLY A CA 1
ATOM 560 C C . GLY A 1 71 ? 4.246 7.407 -17.125 1.00 93.00 71 GLY A C 1
ATOM 561 O O . GLY A 1 71 ? 3.796 8.522 -17.384 1.00 93.00 71 GLY A O 1
ATOM 562 N N . GLU A 1 72 ? 3.457 6.374 -16.818 1.00 93.62 72 GLU A N 1
ATOM 563 C CA . GLU A 1 72 ? 1.992 6.424 -16.866 1.00 93.62 72 GLU A CA 1
ATOM 564 C C . GLU A 1 72 ? 1.324 5.918 -15.581 1.00 93.62 72 GLU A C 1
ATOM 566 O O . GLU A 1 72 ? 1.893 5.138 -14.814 1.00 93.62 72 GLU A O 1
ATOM 571 N N . MET A 1 73 ? 0.082 6.359 -15.362 1.00 93.94 73 MET A N 1
ATOM 572 C CA . MET A 1 73 ? -0.793 5.815 -14.326 1.00 93.94 73 MET A CA 1
ATOM 573 C C . MET A 1 73 ? -1.495 4.572 -14.877 1.00 93.94 73 MET A C 1
ATOM 575 O O . MET A 1 73 ? -2.256 4.666 -15.837 1.00 93.94 73 MET A O 1
ATOM 579 N N . LEU A 1 74 ? -1.255 3.421 -14.256 1.00 92.62 74 LEU A N 1
ATOM 580 C CA . LEU A 1 74 ? -1.840 2.138 -14.648 1.00 92.62 74 LEU A CA 1
ATOM 581 C C . LEU A 1 74 ? -3.217 1.926 -14.016 1.00 92.62 74 LEU A C 1
ATOM 583 O O . LEU A 1 74 ? -4.118 1.368 -14.641 1.00 92.62 74 LEU A O 1
ATOM 587 N N . LEU A 1 75 ? -3.382 2.366 -12.768 1.00 92.44 75 LEU A N 1
ATOM 588 C CA . LEU A 1 75 ? -4.622 2.221 -12.019 1.00 92.44 75 LEU A CA 1
ATOM 589 C C . LEU A 1 75 ? -4.836 3.431 -11.123 1.00 92.44 75 LEU A C 1
ATOM 591 O O . LEU A 1 75 ? -3.960 3.809 -10.354 1.00 92.44 75 LEU A O 1
ATOM 595 N N . GLU A 1 76 ? -6.050 3.962 -11.148 1.00 95.00 76 GLU A N 1
ATOM 596 C CA . GLU A 1 76 ? -6.546 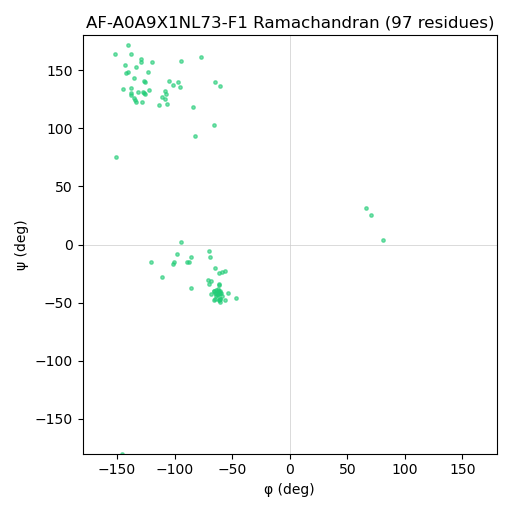4.877 -10.131 1.00 95.00 76 GLU A CA 1
ATOM 597 C C . GLU A 1 76 ? -7.949 4.429 -9.727 1.00 95.00 76 GLU A C 1
ATOM 599 O O . GLU A 1 76 ? -8.840 4.279 -10.567 1.00 95.00 76 GLU A O 1
ATOM 604 N N . ARG A 1 77 ? -8.150 4.162 -8.437 1.00 94.75 77 ARG A N 1
ATOM 605 C CA . ARG A 1 77 ? -9.424 3.674 -7.914 1.00 94.75 77 ARG A CA 1
ATOM 606 C C . ARG A 1 77 ? -9.766 4.367 -6.612 1.00 94.75 77 ARG A C 1
ATOM 608 O O . ARG A 1 77 ? -9.003 4.332 -5.653 1.00 94.75 77 ARG A O 1
ATOM 615 N N . HIS A 1 78 ? -10.976 4.905 -6.561 1.00 95.81 78 HIS A N 1
ATOM 616 C CA . HIS A 1 78 ? -11.582 5.406 -5.340 1.00 95.81 78 HIS A CA 1
ATOM 617 C C . HIS A 1 78 ? -12.694 4.453 -4.899 1.00 95.81 78 HIS A C 1
ATOM 619 O O . HIS A 1 78 ? -13.553 4.069 -5.693 1.00 95.81 78 HIS A O 1
ATOM 625 N N . SER A 1 79 ? -12.659 4.046 -3.639 1.00 94.62 79 SER A N 1
ATOM 626 C CA . SER A 1 79 ? -13.610 3.113 -3.044 1.00 94.62 79 SER A CA 1
ATOM 627 C C . SER A 1 79 ? -13.864 3.469 -1.583 1.00 94.62 79 SER A C 1
ATOM 629 O O . SER A 1 79 ? -13.308 4.422 -1.040 1.00 94.62 79 SER A O 1
ATOM 631 N N . ARG A 1 80 ? -14.715 2.686 -0.927 1.00 94.56 80 ARG A N 1
ATOM 632 C CA . ARG A 1 80 ? -14.935 2.766 0.511 1.00 94.56 80 ARG A CA 1
ATOM 633 C C . ARG A 1 80 ? -14.764 1.379 1.102 1.00 94.56 80 ARG A C 1
ATOM 635 O O . ARG A 1 80 ? -15.336 0.438 0.563 1.00 94.56 80 ARG A O 1
ATOM 642 N N . ALA A 1 81 ? -13.991 1.282 2.172 1.00 91.50 81 ALA A N 1
ATOM 643 C CA . ALA A 1 81 ? -13.873 0.082 2.975 1.00 91.50 81 ALA A CA 1
ATOM 644 C C . ALA A 1 81 ? -14.832 0.161 4.164 1.00 91.50 81 ALA A C 1
ATOM 646 O O . ALA A 1 81 ? -14.958 1.198 4.823 1.00 91.50 81 ALA A O 1
ATOM 647 N N . SER A 1 82 ? -15.520 -0.944 4.420 1.00 87.69 82 SER A N 1
ATOM 648 C CA . SER A 1 82 ? -16.402 -1.119 5.570 1.00 87.69 82 SER A CA 1
ATOM 649 C C . SER A 1 82 ? -15.665 -1.671 6.796 1.00 87.69 82 SER A C 1
ATOM 651 O O . SER A 1 82 ? -16.182 -1.588 7.910 1.00 87.69 82 SER A O 1
ATOM 653 N N . SER A 1 83 ? -14.451 -2.199 6.603 1.00 89.44 83 SER A N 1
ATOM 654 C CA . SER A 1 83 ? -13.642 -2.832 7.643 1.00 89.44 83 SER A CA 1
ATOM 655 C C . SER A 1 83 ? -12.138 -2.717 7.370 1.00 89.44 83 SER A C 1
ATOM 657 O O . SER A 1 83 ? -11.703 -2.436 6.252 1.00 89.44 83 SER A O 1
ATOM 659 N N . ALA A 1 84 ? -11.336 -2.971 8.406 1.00 89.38 84 ALA A N 1
ATOM 660 C CA . ALA A 1 84 ? -9.885 -3.114 8.307 1.00 89.38 84 ALA A CA 1
ATOM 661 C C . ALA A 1 84 ? -9.478 -4.244 7.340 1.00 89.38 84 ALA A C 1
ATOM 663 O O . ALA A 1 84 ? -8.622 -4.049 6.479 1.00 89.38 84 ALA A O 1
ATOM 664 N N . ASP A 1 85 ? -10.146 -5.396 7.421 1.00 91.38 85 ASP A N 1
ATOM 665 C CA . ASP A 1 85 ? -9.839 -6.571 6.596 1.00 91.38 85 ASP A CA 1
ATOM 666 C C . ASP A 1 85 ? -10.012 -6.302 5.094 1.00 91.38 85 ASP A C 1
ATOM 668 O O . ASP A 1 85 ? -9.231 -6.795 4.275 1.00 91.38 85 ASP A O 1
ATOM 672 N N . GLU A 1 86 ? -10.995 -5.480 4.714 1.00 93.06 86 GLU A N 1
ATOM 673 C CA . GLU A 1 86 ? -11.150 -5.043 3.324 1.00 93.06 86 GLU A CA 1
ATOM 674 C C . GLU A 1 86 ? -9.936 -4.229 2.860 1.00 93.06 86 GLU A C 1
ATOM 676 O O . GLU A 1 86 ? -9.418 -4.472 1.771 1.00 93.06 86 GLU A O 1
ATOM 681 N N . VAL A 1 87 ? -9.429 -3.310 3.689 1.00 92.75 87 VAL A N 1
ATOM 682 C CA . VAL A 1 87 ? -8.231 -2.515 3.366 1.00 92.75 87 VAL A CA 1
ATOM 683 C C . VAL A 1 87 ? -6.995 -3.406 3.231 1.00 92.75 87 VAL A C 1
ATOM 685 O O . VAL A 1 87 ? -6.223 -3.240 2.287 1.00 92.75 87 VAL A O 1
ATOM 688 N N . LEU A 1 88 ? -6.821 -4.379 4.129 1.00 92.81 88 LEU A N 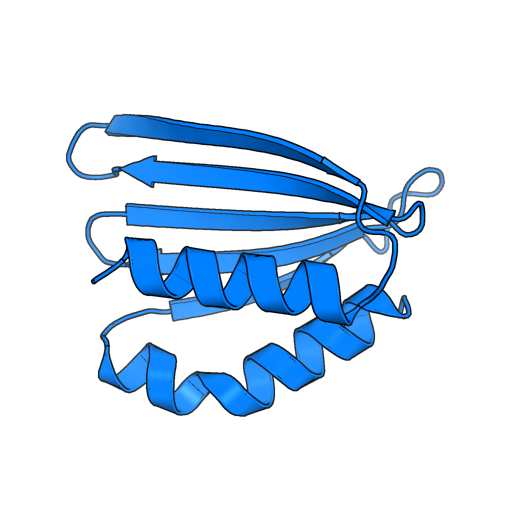1
ATOM 689 C CA . LEU A 1 88 ? -5.709 -5.332 4.064 1.00 92.81 88 LEU A CA 1
ATOM 690 C C . LEU A 1 88 ? -5.775 -6.209 2.812 1.00 92.81 88 LEU A C 1
ATOM 692 O O . LEU A 1 88 ? -4.756 -6.430 2.162 1.00 92.81 88 LEU A O 1
ATOM 696 N N . THR A 1 89 ? -6.975 -6.639 2.421 1.00 92.88 89 THR A N 1
ATOM 697 C CA . THR A 1 89 ? -7.190 -7.383 1.172 1.00 92.88 89 THR A CA 1
ATOM 698 C C . THR A 1 89 ? -6.785 -6.549 -0.045 1.00 92.88 89 THR A C 1
ATOM 700 O O . THR A 1 89 ? -6.175 -7.066 -0.981 1.00 92.88 89 THR A O 1
ATOM 703 N N . LEU A 1 90 ? -7.085 -5.244 -0.035 1.00 92.12 90 LEU A N 1
ATOM 704 C CA . LEU A 1 90 ? -6.658 -4.337 -1.100 1.00 92.12 90 LEU A CA 1
ATOM 705 C C . LEU A 1 90 ? -5.133 -4.177 -1.152 1.00 92.12 90 LEU A C 1
ATOM 707 O O . LEU A 1 90 ? -4.581 -4.154 -2.250 1.00 92.12 90 LEU A O 1
ATOM 711 N N . LEU A 1 91 ? -4.457 -4.089 -0.003 1.00 91.25 91 LEU A N 1
ATOM 712 C CA . LEU A 1 91 ? -2.992 -4.026 0.062 1.00 91.25 91 LEU A CA 1
ATOM 713 C C . LEU A 1 91 ? -2.324 -5.302 -0.437 1.00 91.25 91 LEU A C 1
ATOM 715 O O . LEU A 1 91 ? -1.401 -5.231 -1.243 1.00 91.25 91 LEU A O 1
ATOM 719 N N . ASP A 1 92 ? -2.794 -6.464 0.010 1.00 91.38 92 ASP A N 1
ATOM 720 C CA . ASP A 1 92 ? -2.250 -7.742 -0.445 1.00 91.38 92 ASP A CA 1
ATOM 721 C C . ASP A 1 92 ? -2.457 -7.911 -1.959 1.00 91.38 92 ASP A C 1
ATOM 723 O O . ASP A 1 92 ? -1.549 -8.357 -2.660 1.00 91.38 92 ASP A O 1
ATOM 727 N N . GLY A 1 93 ? -3.609 -7.475 -2.483 1.00 89.12 93 GLY A N 1
ATOM 728 C CA . GLY A 1 93 ? -3.855 -7.405 -3.923 1.00 89.12 93 GLY A CA 1
ATOM 729 C C . GLY A 1 93 ? -2.870 -6.487 -4.650 1.00 89.12 93 GLY A C 1
ATOM 730 O O . GLY A 1 93 ? -2.350 -6.866 -5.692 1.00 89.12 93 GLY A O 1
ATOM 731 N N . LEU A 1 94 ? -2.550 -5.319 -4.083 1.00 87.69 94 LEU A N 1
ATOM 732 C CA . LEU A 1 94 ? -1.562 -4.409 -4.666 1.00 87.69 94 LEU A CA 1
ATOM 733 C C . LEU A 1 94 ? -0.173 -5.032 -4.750 1.00 87.69 94 LEU A C 1
ATOM 735 O O . LEU A 1 94 ? 0.466 -4.898 -5.781 1.00 87.69 94 LEU A O 1
ATOM 739 N N . VAL A 1 95 ? 0.280 -5.747 -3.721 1.00 87.94 95 VAL A N 1
ATOM 740 C CA . VAL A 1 95 ? 1.585 -6.432 -3.752 1.00 87.94 95 VAL A CA 1
ATOM 741 C C . VAL A 1 95 ? 1.641 -7.493 -4.858 1.00 87.94 95 VAL A C 1
ATOM 743 O O . VAL A 1 95 ? 2.696 -7.702 -5.455 1.00 87.94 95 VAL A O 1
ATOM 746 N N . LEU A 1 96 ? 0.522 -8.160 -5.156 1.00 84.56 96 LEU A N 1
ATOM 747 C CA . LEU A 1 96 ? 0.454 -9.148 -6.237 1.00 84.56 96 LEU A CA 1
ATOM 748 C C . LEU A 1 96 ? 0.579 -8.521 -7.631 1.00 84.56 96 LEU A C 1
ATOM 750 O O . LEU A 1 96 ? 1.145 -9.156 -8.510 1.00 84.56 96 LEU A O 1
ATOM 754 N N . GLU A 1 97 ? 0.120 -7.284 -7.824 1.00 78.44 97 GLU A N 1
ATOM 755 C CA . GLU A 1 97 ? 0.247 -6.551 -9.098 1.00 78.44 97 GLU A CA 1
ATOM 756 C C . GLU A 1 97 ? 1.700 -6.125 -9.413 1.00 78.44 97 GLU A C 1
ATOM 758 O O . GLU A 1 97 ? 1.972 -5.565 -10.478 1.00 78.44 97 GLU A O 1
ATOM 763 N N . PHE A 1 98 ? 2.642 -6.348 -8.490 1.00 73.44 98 PHE A N 1
ATOM 764 C CA . PHE A 1 98 ? 4.073 -6.070 -8.671 1.00 73.44 98 PHE A CA 1
ATOM 765 C C . PHE A 1 98 ? 4.894 -7.302 -9.065 1.00 73.44 98 PHE A C 1
ATOM 767 O O . PHE A 1 98 ? 6.080 -7.152 -9.364 1.00 73.44 98 PHE A O 1
ATOM 774 N N . LEU A 1 99 ? 4.290 -8.493 -9.046 1.00 61.88 99 LEU A N 1
ATOM 775 C CA . LEU A 1 99 ? 4.893 -9.735 -9.540 1.00 61.88 99 LEU A CA 1
ATOM 776 C C . LEU A 1 99 ? 4.677 -9.886 -11.051 1.00 61.88 99 LEU A C 1
ATOM 778 O O . LEU A 1 99 ? 5.583 -10.457 -11.698 1.00 61.88 99 LEU A O 1
#

Sequence (99 aa):
MTEFGAMLASWLEQKTNDLATRGLEAELEYDKQAEVRRSSWVAIDSPIRSARLIVWESGEVFVQVGSYEAGEMLLERHSRASSADEVLTLLDGLVLEFL

Nearest PDB structures (foldseek):
  7zhm-assembly2_D  TM=7.178E-01  e=4.013E-05  Salmonella enterica subsp. enterica serovar Typhimurium
  1omo-assembly1_A  TM=5.784E-01  e=1.379E-01  Archaeoglobus fulgidus
  4exr-assembly1_A-2  TM=4.027E-01  e=5.650E-01  Clostridioides difficile 630
  8ew8-assembly1_A  TM=4.116E-01  e=1.576E+00  Saccharomyces cerevisiae S288C
  1f2t-assembly1_A  TM=4.164E-01  e=1.910E+00  Pyrococcus furiosus

Mean predicted aligned error: 3.95 Å

Organism: NCBI:txid499548

Radius of gyration: 13.08 Å; Cα contacts (8 Å, |Δi|>4): 168; chains: 1; bounding box: 29×30×35 Å

Foldseek 3Di:
DAPLLVLVVVLCVVCVVVCVVVQKDKDKDWDPPPPPWTKIKIWIDHPFKIKMWIATSQQKIWIWIDTPNVRDTPDTDIDGDPDSVVSSVVVVVVSVVSD